Protein AF-C0W0I5-F1 (afdb_monomer)

Organism: NCBI:txid525245

Mean predicted aligned error: 12.89 Å

Solvent-accessible surface area (backbone atoms only — not comparable to full-atom values): 10285 Å² total; per-residue (Å²): 138,61,72,67,63,59,56,54,57,72,68,57,71,74,97,61,84,76,68,82,87,73,70,70,79,78,71,77,76,72,80,79,74,71,84,81,85,53,61,69,57,52,55,35,48,53,35,46,56,47,26,53,50,47,41,52,54,46,50,52,51,52,50,33,53,74,70,70,68,47,81,88,64,74,84,74,73,90,68,57,70,65,60,49,51,48,44,40,47,48,62,36,51,32,39,43,47,30,25,54,16,60,70,67,68,38,82,67,34,48,51,51,20,51,51,32,46,51,53,50,52,51,51,24,57,48,39,80,81,44,78,71,91,60,54,22,62,64,29,34,72,44,2,49,82,55,78,31,45,57,47,52,50,47,52,51,51,50,55,50,57,58,71,68,44,68,64,60,57,53,60,53,59,73,74,109

Radius of gyration: 25.69 Å; Cα contacts (8 Å, |Δi|>4): 124; chains: 1; bounding box: 51×49×79 Å

Sequence (176 aa):
MSIFQKLVSYCKAPSGQWPASRLSPVRSAKDQRGPAWGLGRVVIASFWISSLWYLWAEATSLVKMIAGQDASFSTSETVTSWSVALGKLLPVLLFFVIAVSLTHNGRRMRKVGGISLLLTVLGLLSTLIRDEKTASLVWLNLGSSFYYLPLILSCVGFVWLWWSNPRRIVELAEKF

Foldseek 3Di:
DDPVVVVVVVPPPPPDDDDPVPCPPPPPPPPPDDPPPCVLVVLLVLLVVVLVVLVVVLVVVLVCVVVVNDPLQPPDDCPPNVVLNCQQCLLSVLSVLLSVLSVVVDPVSLVSNVVSLVVLVVLLVVLVPDDQNRHHCCNHNCNVNPVNSSVVSSVVSVVVSVVPDPVVVVVVVVVD

Secondary structure (DSSP, 8-state):
--HHHHHHHHH---SSPPPGGG----------PPP--SHHHHHHHHHHHHHHHHHHHHHHHHHHHHTT--TTS---S---HHHHHHHHHHHHHHHHHHHHHHHH--HHHHHHHHHHHHHHHHHHHHTTTS-GGG--TTTGGGGGGGTTHHHHHHHHHHHHHHHT-THHHHHHHTT-

pLDDT: mean 78.17, std 17.28, range [42.09, 98.0]

Structure (mmCIF, N/CA/C/O backbone):
data_AF-C0W0I5-F1
#
_entry.id   AF-C0W0I5-F1
#
loop_
_atom_site.group_PDB
_atom_site.id
_atom_site.type_symbol
_atom_site.label_atom_id
_atom_site.label_alt_id
_atom_site.label_comp_id
_atom_site.label_asym_id
_atom_site.label_entity_id
_atom_site.label_seq_id
_atom_site.pdbx_PDB_ins_code
_atom_site.Cartn_x
_atom_site.Cartn_y
_atom_site.Cartn_z
_atom_site.occupancy
_atom_site.B_iso_or_equiv
_atom_site.auth_seq_id
_atom_site.auth_comp_id
_atom_site.auth_asym_id
_atom_site.auth_atom_id
_atom_site.pdbx_PDB_model_num
ATOM 1 N N . MET A 1 1 ? 29.500 37.653 -19.384 1.00 51.47 1 MET A N 1
ATOM 2 C CA . MET A 1 1 ? 29.286 37.077 -20.733 1.00 51.47 1 MET A CA 1
ATOM 3 C C . MET A 1 1 ? 28.294 35.924 -20.601 1.00 51.47 1 MET A C 1
ATOM 5 O O . MET A 1 1 ? 28.586 34.968 -19.894 1.00 51.47 1 MET A O 1
ATOM 9 N N . SER A 1 2 ? 27.076 36.093 -21.124 1.00 57.75 2 SER A N 1
ATOM 10 C CA . SER A 1 2 ? 25.891 35.274 -20.800 1.00 57.75 2 SER A CA 1
ATOM 11 C C . SER A 1 2 ? 25.873 33.929 -21.542 1.00 57.75 2 SER A C 1
ATOM 13 O O . SER A 1 2 ? 26.258 33.855 -22.708 1.00 57.75 2 SER A O 1
ATOM 15 N N . ILE A 1 3 ? 25.382 32.875 -20.877 1.00 53.25 3 ILE A N 1
ATOM 16 C CA . ILE A 1 3 ? 25.232 31.489 -21.373 1.00 53.25 3 ILE A CA 1
ATOM 17 C C . ILE A 1 3 ? 24.523 31.420 -22.741 1.00 53.25 3 ILE A C 1
ATOM 19 O O . ILE A 1 3 ? 24.839 30.554 -23.558 1.00 53.25 3 ILE A O 1
ATOM 23 N N . PHE A 1 4 ? 23.651 32.384 -23.044 1.00 48.97 4 PHE A N 1
ATOM 24 C CA . PHE A 1 4 ? 22.975 32.495 -24.339 1.00 48.97 4 PHE A CA 1
ATOM 25 C C . PHE A 1 4 ? 23.933 32.686 -25.527 1.00 48.97 4 PHE A C 1
ATOM 27 O O . PHE A 1 4 ? 23.700 32.125 -26.595 1.00 48.97 4 PHE A O 1
ATOM 34 N N . GLN A 1 5 ? 25.056 33.392 -25.353 1.00 54.97 5 GLN A N 1
ATOM 35 C CA . GLN A 1 5 ? 26.040 33.560 -26.432 1.00 54.97 5 GLN A CA 1
ATOM 36 C C . GLN A 1 5 ? 26.805 32.264 -26.736 1.00 54.97 5 GLN A C 1
ATOM 38 O O . GLN A 1 5 ? 27.182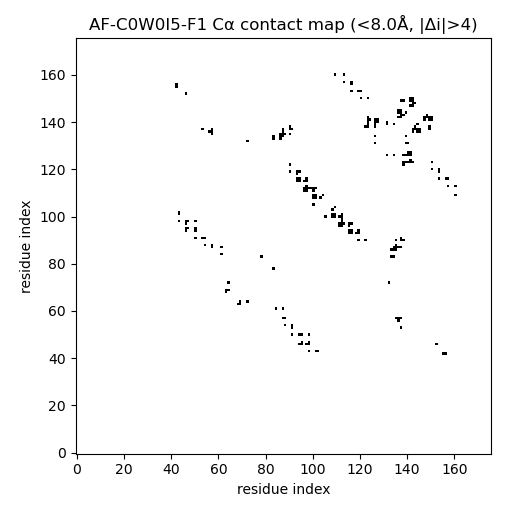 32.025 -27.883 1.00 54.97 5 GLN A O 1
ATOM 43 N N . LYS A 1 6 ? 26.991 31.388 -25.739 1.00 55.19 6 LYS A N 1
ATOM 44 C CA . LYS A 1 6 ? 27.625 30.077 -25.944 1.00 55.19 6 LYS A CA 1
ATOM 45 C C . LYS A 1 6 ? 26.734 29.126 -26.744 1.00 55.19 6 LYS A C 1
ATOM 47 O O . LYS A 1 6 ? 27.255 28.380 -27.566 1.00 55.19 6 LYS A O 1
ATOM 52 N N . LEU A 1 7 ? 25.415 29.177 -26.550 1.00 47.25 7 LEU A N 1
ATOM 53 C CA . LEU A 1 7 ? 24.470 28.321 -27.278 1.00 47.25 7 LEU A CA 1
ATOM 54 C C . LEU A 1 7 ? 24.313 28.740 -28.746 1.00 47.25 7 LEU A C 1
ATOM 56 O O . LEU A 1 7 ? 24.285 27.883 -29.624 1.00 47.25 7 LEU A O 1
ATOM 60 N N . VAL A 1 8 ? 24.317 30.044 -29.036 1.00 57.03 8 VAL A N 1
ATOM 61 C CA . VAL A 1 8 ? 24.283 30.547 -30.423 1.00 57.03 8 VAL A CA 1
ATOM 62 C C . VAL A 1 8 ? 25.559 30.176 -31.195 1.00 57.03 8 VAL A C 1
ATOM 64 O O . VAL A 1 8 ? 25.491 29.898 -32.389 1.00 57.03 8 VAL A O 1
ATOM 67 N N . SER A 1 9 ? 26.708 30.091 -30.515 1.00 50.88 9 SER A N 1
ATOM 68 C CA . SER A 1 9 ? 27.980 29.673 -31.125 1.00 50.88 9 SER A CA 1
ATOM 69 C C . SER A 1 9 ? 27.976 28.205 -31.581 1.00 50.88 9 SER A C 1
ATOM 71 O O . SER A 1 9 ? 28.526 27.888 -32.630 1.00 50.88 9 SER A O 1
ATOM 73 N N . TYR A 1 10 ? 27.288 27.314 -30.856 1.00 52.78 10 TYR A N 1
ATOM 74 C CA . TYR A 1 10 ? 27.169 25.902 -31.245 1.00 52.78 10 TYR A CA 1
ATOM 75 C C . TYR A 1 10 ? 26.202 25.662 -32.414 1.00 52.78 10 TYR A C 1
ATOM 77 O O . TYR A 1 10 ? 26.362 24.686 -33.142 1.00 52.78 10 TYR A O 1
ATOM 85 N N . CYS A 1 11 ? 25.223 26.548 -32.626 1.00 50.69 11 CYS A N 1
ATOM 86 C CA . CYS A 1 11 ? 24.275 26.446 -33.742 1.00 50.69 11 CYS A CA 1
ATOM 87 C C . CYS A 1 11 ? 24.768 27.116 -35.032 1.00 50.69 11 CYS A C 1
ATOM 89 O O . CYS A 1 11 ? 24.113 26.998 -36.070 1.00 50.69 11 CYS A O 1
ATOM 91 N N . LYS A 1 12 ? 25.908 27.817 -35.003 1.00 45.44 12 LYS A N 1
ATOM 92 C CA . LYS A 1 12 ? 26.492 28.406 -36.208 1.00 45.44 12 LYS A CA 1
ATOM 93 C C . LYS A 1 12 ? 27.239 27.315 -36.972 1.00 45.44 12 LYS A C 1
ATOM 95 O O . LYS A 1 12 ? 28.426 27.084 -36.758 1.00 45.44 12 LYS A O 1
ATOM 100 N N . ALA A 1 13 ? 26.504 26.611 -37.831 1.00 56.75 13 ALA A N 1
ATOM 101 C CA . ALA A 1 13 ? 27.069 25.630 -38.744 1.00 56.75 13 ALA A CA 1
ATOM 102 C C . ALA A 1 13 ? 28.228 26.269 -39.538 1.00 56.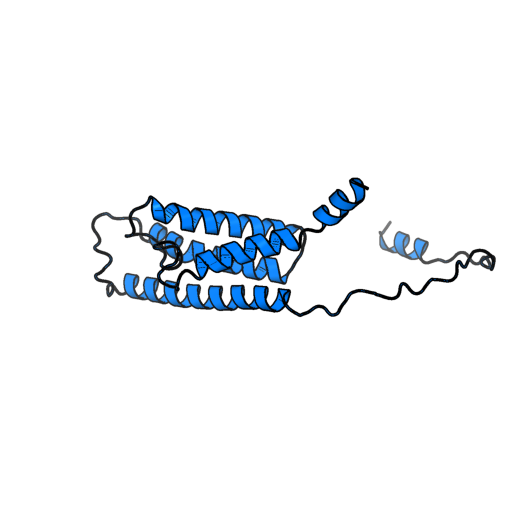75 13 ALA A C 1
ATOM 104 O O . ALA A 1 13 ? 28.052 27.367 -40.079 1.00 56.75 13 ALA A O 1
ATOM 105 N N . PRO A 1 14 ? 29.411 25.633 -39.606 1.00 53.34 14 PRO A N 1
ATOM 106 C CA . PRO A 1 14 ? 30.484 26.121 -40.457 1.00 53.34 14 PRO A CA 1
ATOM 107 C C . PRO A 1 14 ? 29.995 26.076 -41.906 1.00 53.34 14 PRO A C 1
ATOM 109 O O . PRO A 1 14 ? 29.443 25.072 -42.351 1.00 53.34 14 PRO A O 1
ATOM 112 N N . SER A 1 15 ? 30.192 27.164 -42.648 1.00 58.22 15 SER A N 1
ATOM 113 C CA . SER A 1 15 ? 29.818 27.329 -44.060 1.00 58.22 15 SER A CA 1
ATOM 114 C C . SER A 1 15 ? 30.675 26.485 -45.022 1.00 58.22 15 SER A C 1
ATOM 116 O O . SER A 1 15 ? 30.984 26.915 -46.129 1.00 58.22 15 SER A O 1
ATOM 118 N N . GLY A 1 16 ? 31.095 25.295 -44.594 1.00 52.88 16 GLY A N 1
ATOM 119 C CA . GLY A 1 16 ? 31.806 24.317 -45.404 1.00 52.88 16 GLY A CA 1
ATOM 120 C C . GLY A 1 16 ? 30.833 23.272 -45.934 1.00 52.88 16 GLY A C 1
ATOM 121 O O . GLY A 1 16 ? 30.090 22.665 -45.164 1.00 52.88 16 GLY A O 1
ATOM 122 N N . GLN A 1 17 ? 30.846 23.051 -47.248 1.00 55.28 17 GLN A N 1
ATOM 123 C CA . GLN A 1 17 ? 30.221 21.886 -47.869 1.00 55.28 17 GLN A CA 1
ATOM 124 C C . GLN A 1 17 ? 30.667 20.615 -47.138 1.00 55.28 17 GLN A C 1
ATOM 126 O O . GLN A 1 17 ? 31.856 20.301 -47.068 1.00 55.28 17 GLN A O 1
ATOM 131 N N . TRP A 1 18 ? 29.705 19.885 -46.580 1.00 49.56 18 TRP A N 1
ATOM 132 C CA . TRP A 1 18 ? 29.960 18.577 -45.998 1.00 49.56 18 TRP A CA 1
ATOM 133 C C . TRP A 1 18 ? 30.431 17.629 -47.109 1.00 49.56 18 TRP A C 1
ATOM 135 O O . TRP A 1 18 ? 29.736 17.510 -48.121 1.00 49.56 18 TRP A O 1
ATOM 145 N N . PRO A 1 19 ? 31.578 16.940 -46.963 1.00 52.00 19 PRO A N 1
ATOM 146 C CA . PRO A 1 19 ? 31.967 15.919 -47.923 1.00 52.00 19 PRO A CA 1
ATOM 147 C C . PRO 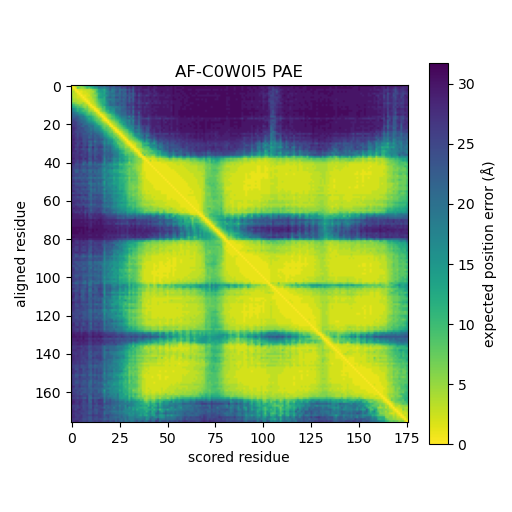A 1 19 ? 30.888 14.830 -47.926 1.00 52.00 19 PRO A C 1
ATOM 149 O O . PRO A 1 19 ? 30.608 14.221 -46.890 1.00 52.00 19 PRO A O 1
ATOM 152 N N . ALA A 1 20 ? 30.283 14.588 -49.092 1.00 56.31 20 ALA A N 1
ATOM 153 C CA . ALA A 1 20 ? 29.189 13.632 -49.293 1.00 56.31 20 ALA A CA 1
ATOM 154 C C . ALA A 1 20 ? 29.545 12.175 -48.911 1.00 56.31 20 ALA A C 1
ATOM 156 O O . ALA A 1 20 ? 28.681 11.306 -48.894 1.00 56.31 20 ALA A O 1
ATOM 157 N N . SER A 1 21 ? 30.803 11.902 -48.556 1.00 55.94 21 SER A N 1
ATOM 158 C CA . SER A 1 21 ? 31.338 10.589 -48.195 1.00 55.94 21 SER A CA 1
ATOM 159 C C . SER A 1 21 ? 31.166 10.180 -46.722 1.00 55.94 21 SER A C 1
ATOM 161 O O . SER A 1 21 ? 31.595 9.089 -46.356 1.00 55.94 21 SER A O 1
ATOM 163 N N . ARG A 1 22 ? 30.545 11.003 -45.858 1.00 50.59 22 ARG A N 1
ATOM 164 C CA . ARG A 1 22 ? 30.306 10.673 -44.427 1.00 50.59 22 ARG A CA 1
ATOM 165 C C . ARG A 1 22 ? 28.839 10.553 -44.009 1.00 50.59 22 ARG A C 1
ATOM 167 O O . ARG A 1 22 ? 28.543 10.509 -42.818 1.00 50.59 22 ARG A O 1
ATOM 174 N N . LEU A 1 23 ? 27.917 10.463 -44.960 1.00 56.91 23 LEU A N 1
ATOM 175 C CA . LEU A 1 23 ? 26.547 10.063 -44.656 1.00 56.91 23 LEU A CA 1
ATOM 176 C C . LEU A 1 23 ? 26.489 8.537 -44.665 1.00 56.91 23 LEU A C 1
ATOM 178 O O . LEU A 1 23 ? 26.122 7.921 -45.662 1.00 56.91 23 LEU A O 1
ATOM 182 N N . SER A 1 24 ? 26.867 7.911 -43.548 1.00 61.28 24 SER A N 1
ATOM 183 C CA . SER A 1 24 ? 26.413 6.547 -43.274 1.00 61.28 24 SER A CA 1
ATOM 184 C C . SER A 1 24 ? 24.894 6.557 -43.469 1.00 61.28 24 SER A C 1
ATOM 186 O O . SER A 1 24 ? 24.249 7.423 -42.866 1.00 61.28 24 SER A O 1
ATOM 188 N N . PRO A 1 25 ? 24.300 5.683 -44.304 1.00 60.84 25 PRO A N 1
ATOM 189 C CA . PRO A 1 25 ? 22.855 5.659 -44.446 1.00 60.84 25 PRO A CA 1
ATOM 190 C C . PRO A 1 25 ? 22.289 5.488 -43.042 1.00 60.84 25 PRO A C 1
ATOM 192 O O . PRO A 1 25 ? 22.626 4.521 -42.355 1.00 60.84 25 PRO A O 1
ATOM 195 N N . VAL A 1 26 ? 21.516 6.475 -42.580 1.00 60.53 26 VAL A N 1
ATOM 196 C CA . VAL A 1 26 ? 20.833 6.413 -41.291 1.00 60.53 26 VAL A CA 1
ATOM 197 C C . VAL A 1 26 ? 19.940 5.187 -41.391 1.00 60.53 26 VAL A C 1
ATOM 199 O O . VAL A 1 26 ? 18.873 5.240 -42.000 1.00 60.53 26 VAL A O 1
ATOM 202 N N . ARG A 1 27 ? 20.405 4.042 -40.874 1.00 61.69 27 ARG A N 1
ATOM 203 C CA . ARG A 1 27 ? 19.554 2.871 -40.701 1.00 61.69 27 ARG A CA 1
ATOM 204 C C . ARG A 1 27 ? 18.435 3.378 -39.819 1.00 61.69 27 ARG A C 1
ATOM 206 O O . ARG A 1 27 ? 18.671 3.671 -38.650 1.00 61.69 27 ARG A O 1
ATOM 213 N N . SER A 1 28 ? 17.249 3.539 -40.402 1.00 59.34 28 SER A N 1
ATOM 214 C CA . SER A 1 28 ? 16.031 3.733 -39.636 1.00 59.34 28 SER A CA 1
ATOM 215 C C . SER A 1 28 ? 16.010 2.579 -38.646 1.00 59.34 28 SER A C 1
ATOM 217 O O . SER A 1 28 ? 15.879 1.418 -39.043 1.00 59.34 28 SER A O 1
ATOM 219 N N . ALA A 1 29 ? 16.323 2.876 -37.384 1.00 65.62 29 ALA A N 1
ATOM 220 C CA . ALA A 1 29 ? 16.283 1.899 -36.321 1.00 65.62 29 ALA A CA 1
ATOM 221 C C . ALA A 1 29 ? 14.809 1.535 -36.199 1.00 65.62 29 ALA A C 1
ATOM 223 O O . ALA A 1 29 ? 14.040 2.249 -35.562 1.00 65.62 29 ALA A O 1
ATOM 224 N N . LYS A 1 30 ? 14.397 0.495 -36.930 1.00 60.53 30 LYS A N 1
ATOM 225 C CA . LYS A 1 30 ? 13.034 -0.010 -36.901 1.00 60.53 30 LYS A CA 1
ATOM 226 C C . LYS A 1 30 ? 12.775 -0.354 -35.445 1.00 60.53 30 LYS A C 1
ATOM 228 O O . LYS A 1 30 ? 13.441 -1.237 -34.909 1.00 60.53 30 LYS A O 1
ATOM 233 N N . ASP A 1 31 ? 11.904 0.411 -34.799 1.00 63.28 31 ASP A N 1
ATOM 234 C CA . ASP A 1 31 ? 11.561 0.177 -33.406 1.00 63.28 31 ASP A CA 1
ATOM 235 C C . ASP A 1 31 ? 10.879 -1.193 -33.333 1.00 63.28 31 ASP A C 1
ATOM 237 O O . ASP A 1 31 ? 9.740 -1.360 -33.760 1.00 63.28 31 ASP A O 1
ATOM 241 N N . GLN A 1 32 ? 11.633 -2.204 -32.897 1.00 60.81 32 GLN A N 1
ATOM 242 C CA . GLN A 1 32 ? 11.148 -3.575 -32.733 1.00 60.81 32 GLN A CA 1
ATOM 243 C C . GLN A 1 32 ? 10.521 -3.788 -31.350 1.00 60.81 32 GLN A C 1
ATOM 245 O O . GLN A 1 32 ? 10.303 -4.929 -30.941 1.00 60.81 32 GLN A O 1
ATOM 250 N N . ARG A 1 33 ? 10.244 -2.721 -30.588 1.00 62.06 33 ARG A N 1
ATOM 251 C CA . ARG A 1 33 ? 9.521 -2.854 -29.323 1.00 62.06 33 ARG A CA 1
ATOM 252 C C . ARG A 1 33 ? 8.131 -3.411 -29.610 1.00 62.06 33 ARG A C 1
ATOM 254 O O . ARG A 1 33 ? 7.333 -2.799 -30.315 1.00 62.06 33 ARG A O 1
ATOM 261 N N . GLY A 1 34 ? 7.853 -4.588 -29.051 1.00 62.00 34 GLY A N 1
ATOM 262 C CA . GLY A 1 34 ? 6.510 -5.155 -29.063 1.00 62.00 34 GLY A CA 1
ATOM 263 C C . GLY A 1 34 ? 5.500 -4.187 -28.425 1.00 62.00 34 GLY A C 1
ATOM 264 O O . GLY A 1 34 ? 5.899 -3.335 -27.622 1.00 62.00 34 GLY A O 1
ATOM 265 N N . PRO A 1 35 ? 4.201 -4.303 -28.757 1.00 59.44 35 PRO A N 1
ATOM 266 C CA . PRO A 1 35 ? 3.158 -3.453 -28.190 1.00 59.44 35 PRO A CA 1
ATOM 267 C C . PRO A 1 35 ? 3.282 -3.414 -26.666 1.00 59.44 35 PRO A C 1
ATOM 269 O O . PRO A 1 35 ? 3.418 -4.458 -26.037 1.00 59.44 35 PRO A O 1
ATOM 272 N N . ALA A 1 36 ? 3.264 -2.237 -26.042 1.00 63.34 36 ALA A N 1
ATOM 273 C CA . ALA A 1 36 ? 3.248 -2.167 -24.585 1.00 63.34 36 ALA A CA 1
ATOM 274 C C . ALA A 1 36 ? 1.852 -2.586 -24.097 1.00 63.34 36 ALA A C 1
ATOM 276 O O . ALA A 1 36 ? 0.910 -1.804 -24.185 1.00 63.34 36 ALA A O 1
ATOM 277 N N . TRP A 1 37 ? 1.720 -3.802 -23.560 1.00 63.12 37 TRP A N 1
ATOM 278 C CA . TRP A 1 37 ? 0.461 -4.443 -23.127 1.00 63.12 37 TRP A CA 1
ATOM 279 C C . TRP A 1 37 ? -0.264 -3.735 -21.959 1.00 63.12 37 TRP A C 1
ATOM 281 O O . TRP A 1 37 ? -1.133 -4.309 -21.317 1.00 63.12 37 TRP A O 1
ATOM 291 N N . GLY A 1 38 ? 0.104 -2.498 -21.613 1.00 82.69 38 GLY A N 1
ATOM 292 C CA . GLY A 1 38 ? -0.595 -1.698 -20.606 1.00 82.69 38 GLY A CA 1
ATOM 293 C C . GLY A 1 38 ? -0.451 -2.173 -19.155 1.00 82.69 38 GLY A C 1
ATOM 294 O O . GLY A 1 38 ? -0.923 -1.469 -18.268 1.00 82.69 38 GLY A O 1
ATOM 295 N N . LEU A 1 39 ? 0.246 -3.285 -18.882 1.00 83.75 39 LEU A N 1
ATOM 296 C CA . LEU A 1 39 ? 0.414 -3.857 -17.534 1.00 83.75 39 LEU A CA 1
ATOM 297 C C . LEU A 1 39 ? 0.875 -2.827 -16.493 1.00 83.75 39 LEU A C 1
ATOM 299 O O . LEU A 1 39 ? 0.367 -2.806 -15.377 1.00 83.75 39 LEU A O 1
ATOM 303 N N . GLY A 1 40 ? 1.766 -1.904 -16.871 1.00 87.62 40 GLY A N 1
ATOM 304 C CA . GLY A 1 40 ? 2.206 -0.847 -15.957 1.00 87.62 40 GLY A CA 1
ATOM 305 C C . GLY A 1 40 ? 1.099 0.113 -15.543 1.00 87.62 40 GLY A C 1
ATOM 306 O O . GLY A 1 40 ? 1.083 0.557 -14.402 1.00 87.62 40 GLY A O 1
ATOM 307 N N . ARG A 1 41 ? 0.134 0.384 -16.427 1.00 91.00 41 ARG A N 1
ATOM 308 C CA . ARG A 1 41 ? -1.040 1.200 -16.096 1.00 91.00 41 ARG A CA 1
ATOM 309 C C . ARG A 1 41 ? -1.973 0.464 -15.146 1.00 91.00 41 ARG A C 1
ATOM 311 O O . ARG A 1 41 ? -2.511 1.103 -14.252 1.00 91.00 41 ARG A O 1
ATOM 318 N N . VAL A 1 42 ? -2.120 -0.853 -15.306 1.00 93.25 42 VAL A N 1
ATOM 319 C CA . VAL A 1 42 ? -2.924 -1.684 -14.396 1.00 93.25 42 VAL A CA 1
ATOM 320 C C . VAL A 1 42 ? -2.335 -1.651 -12.987 1.00 93.25 42 VAL A C 1
ATOM 322 O O . VAL A 1 42 ? -3.065 -1.377 -12.041 1.00 93.25 42 VAL A O 1
ATOM 325 N N . VAL A 1 43 ? -1.015 -1.823 -12.851 1.00 93.19 43 VAL A N 1
ATOM 326 C CA . VAL A 1 43 ? -0.337 -1.733 -11.545 1.00 93.19 43 VAL A CA 1
ATOM 327 C C . VAL A 1 43 ? -0.458 -0.328 -10.951 1.00 93.19 43 VAL A C 1
ATOM 329 O O . VAL A 1 43 ? -0.777 -0.175 -9.778 1.00 93.19 43 VAL A O 1
ATOM 332 N N . ILE A 1 44 ? -0.259 0.727 -11.745 1.00 94.31 44 ILE A N 1
ATOM 333 C CA . ILE A 1 44 ? -0.440 2.106 -11.260 1.00 94.31 44 ILE A CA 1
ATOM 334 C C . ILE A 1 44 ? -1.878 2.322 -10.765 1.00 94.31 44 ILE A C 1
ATOM 336 O O . ILE A 1 44 ? -2.078 2.825 -9.659 1.00 94.31 44 ILE A O 1
ATOM 340 N N . ALA A 1 45 ? -2.875 1.916 -11.554 1.00 96.12 45 ALA A N 1
ATOM 341 C CA . ALA A 1 45 ? -4.283 2.067 -11.211 1.00 96.12 45 ALA A CA 1
ATOM 342 C C . ALA A 1 45 ? -4.653 1.288 -9.942 1.00 96.12 45 ALA A C 1
ATOM 344 O O . ALA A 1 45 ? -5.342 1.834 -9.082 1.00 96.12 45 ALA A O 1
ATOM 345 N N . SER A 1 46 ? -4.155 0.057 -9.775 1.00 96.31 46 SER A N 1
ATOM 346 C CA . SER A 1 46 ? -4.437 -0.747 -8.582 1.00 96.31 46 SER A CA 1
ATOM 347 C C . SER A 1 46 ? -3.915 -0.085 -7.309 1.00 96.31 46 SER A C 1
ATOM 349 O O . SER A 1 46 ? -4.613 -0.085 -6.296 1.00 96.31 46 SER A O 1
ATOM 351 N N . PHE A 1 47 ? -2.727 0.527 -7.359 1.00 96.44 47 PHE A N 1
ATOM 352 C CA . PHE A 1 47 ? -2.188 1.276 -6.223 1.00 96.44 47 PHE A CA 1
ATOM 353 C C . PHE A 1 47 ? -3.028 2.518 -5.908 1.00 96.44 47 PHE A C 1
ATOM 355 O O . PHE A 1 47 ? -3.398 2.697 -4.754 1.00 96.44 47 PHE A O 1
ATOM 362 N N . TRP A 1 48 ? -3.405 3.325 -6.906 1.00 97.88 48 TRP A N 1
ATOM 363 C CA . TRP A 1 48 ? -4.247 4.510 -6.684 1.00 97.88 48 TRP A CA 1
ATOM 364 C C . TRP A 1 48 ? -5.621 4.176 -6.100 1.00 97.88 48 TRP A C 1
ATOM 366 O O . TRP A 1 48 ? -6.035 4.795 -5.120 1.00 97.88 48 TRP A O 1
ATOM 376 N N . ILE A 1 49 ? -6.317 3.193 -6.675 1.00 98.00 49 ILE A N 1
ATOM 377 C CA . ILE A 1 49 ? -7.645 2.772 -6.207 1.00 98.00 49 ILE A CA 1
ATOM 378 C C . ILE A 1 49 ? -7.560 2.293 -4.756 1.00 98.00 49 ILE A C 1
ATOM 380 O O . ILE A 1 49 ? -8.353 2.711 -3.914 1.00 98.00 49 ILE A O 1
ATOM 384 N N . SER A 1 50 ? -6.558 1.471 -4.447 1.00 96.75 50 SER A N 1
ATOM 385 C CA . SER A 1 50 ? -6.382 0.930 -3.099 1.00 96.75 50 SER A CA 1
ATOM 386 C C . SER A 1 50 ? -5.997 2.017 -2.098 1.00 96.75 50 SER A C 1
ATOM 388 O O . SER A 1 50 ? -6.566 2.061 -1.015 1.00 96.75 50 SER A O 1
ATOM 390 N N . SER A 1 51 ? -5.116 2.956 -2.465 1.00 96.62 51 SER A N 1
ATOM 391 C CA . SER A 1 51 ? -4.779 4.120 -1.633 1.00 96.62 51 SER A CA 1
ATOM 392 C C . SER A 1 51 ? -6.007 4.947 -1.254 1.00 96.62 51 SER A C 1
ATOM 394 O O . SER A 1 51 ? -6.150 5.329 -0.094 1.00 96.62 51 SER A O 1
ATOM 396 N N . LEU A 1 52 ? -6.899 5.211 -2.213 1.00 97.88 52 LEU A N 1
ATOM 397 C CA . LEU A 1 52 ? -8.125 5.974 -1.968 1.00 97.88 52 LEU A CA 1
ATOM 398 C C . LEU A 1 52 ? -9.096 5.206 -1.067 1.00 97.88 52 LEU A C 1
ATOM 400 O O . LEU A 1 52 ? -9.680 5.793 -0.157 1.00 97.88 52 LEU A O 1
ATOM 404 N N . TRP A 1 53 ? -9.231 3.896 -1.275 1.00 97.38 53 TRP A N 1
ATOM 405 C CA . TRP A 1 53 ? -10.057 3.051 -0.416 1.00 97.38 53 TRP A CA 1
ATOM 406 C C . TRP A 1 53 ? -9.512 3.005 1.020 1.00 97.38 53 TRP A C 1
ATOM 408 O O . TRP A 1 53 ? -10.255 3.250 1.971 1.00 97.38 53 TRP A O 1
ATOM 418 N N . TYR A 1 54 ? -8.209 2.778 1.193 1.00 95.88 54 TYR A N 1
ATOM 419 C CA . TYR A 1 54 ? -7.562 2.769 2.507 1.00 95.88 54 TYR A CA 1
ATOM 420 C C . TYR A 1 54 ? -7.712 4.110 3.227 1.00 95.88 54 TYR A C 1
ATOM 422 O O . TYR A 1 54 ? -8.020 4.131 4.417 1.00 95.88 54 TYR A O 1
ATOM 430 N N . LEU A 1 55 ? -7.565 5.225 2.502 1.00 96.25 55 LEU A N 1
ATOM 431 C CA . LEU A 1 55 ? -7.790 6.563 3.044 1.00 96.25 55 LEU A CA 1
ATOM 432 C C . LEU A 1 55 ? -9.216 6.731 3.558 1.00 96.25 55 LEU A C 1
ATOM 434 O O . LEU A 1 55 ? -9.402 7.213 4.671 1.00 96.25 55 LEU A O 1
ATOM 438 N N . TRP A 1 56 ? -10.212 6.336 2.765 1.00 95.50 56 TRP A N 1
ATOM 439 C CA . TRP A 1 56 ? -11.611 6.438 3.166 1.00 95.50 56 TRP A CA 1
ATOM 440 C C . TRP A 1 56 ? -11.894 5.615 4.427 1.00 95.50 56 TRP A C 1
ATOM 442 O O . TRP A 1 56 ? -12.453 6.130 5.395 1.00 95.50 56 TRP A O 1
ATOM 452 N N . ALA A 1 57 ? -11.447 4.361 4.458 1.00 92.88 57 ALA A N 1
ATOM 453 C CA . ALA A 1 57 ? -11.662 3.473 5.593 1.00 92.88 57 ALA A CA 1
ATOM 454 C C . ALA A 1 57 ? -10.988 3.992 6.877 1.00 92.88 57 ALA A C 1
ATOM 456 O O . ALA A 1 57 ? -11.644 4.089 7.916 1.00 92.88 57 ALA A O 1
ATOM 457 N N . GLU A 1 58 ? -9.721 4.408 6.814 1.00 90.50 58 GLU A N 1
ATOM 458 C CA . GLU A 1 58 ? -9.029 4.974 7.980 1.00 90.50 58 GLU A CA 1
ATOM 459 C C . GLU A 1 58 ? -9.616 6.313 8.417 1.00 90.50 58 GLU A C 1
ATOM 461 O O . GLU A 1 58 ? -9.769 6.546 9.613 1.00 90.50 58 GLU A O 1
ATOM 466 N N . ALA A 1 59 ? -10.019 7.173 7.478 1.00 90.62 59 ALA A N 1
ATOM 467 C CA . ALA A 1 59 ? -10.686 8.428 7.808 1.00 90.62 59 ALA A CA 1
ATOM 468 C C . ALA A 1 59 ? -11.994 8.178 8.572 1.00 90.62 59 ALA A C 1
ATOM 470 O O . ALA A 1 59 ? -12.228 8.813 9.598 1.00 90.62 59 ALA A O 1
ATOM 471 N N . THR A 1 60 ? -12.820 7.219 8.137 1.00 89.62 60 THR A N 1
ATOM 472 C CA . THR A 1 60 ? -14.055 6.879 8.865 1.00 89.62 60 THR A CA 1
ATOM 473 C C . THR A 1 60 ? -13.776 6.298 10.250 1.00 89.62 60 THR A C 1
ATOM 475 O O . THR A 1 60 ? -14.475 6.651 11.197 1.00 89.62 60 THR A O 1
ATOM 478 N N . SER A 1 61 ? -12.741 5.465 10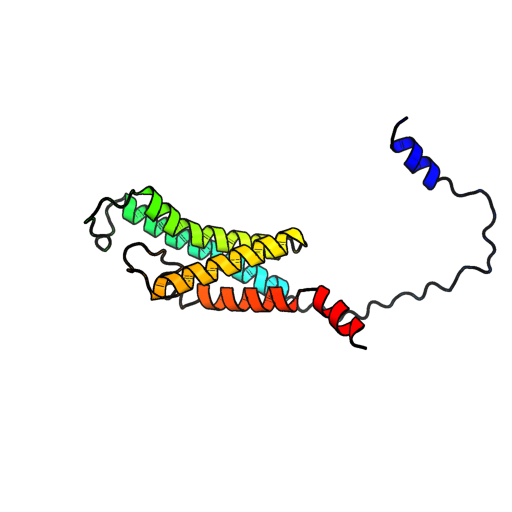.399 1.00 86.31 61 SER A N 1
ATOM 479 C CA . SER A 1 61 ? -12.327 4.943 11.707 1.00 86.31 61 SER A CA 1
ATOM 480 C C . SER A 1 61 ? -11.831 6.057 12.632 1.00 86.31 61 SER A C 1
ATOM 482 O O .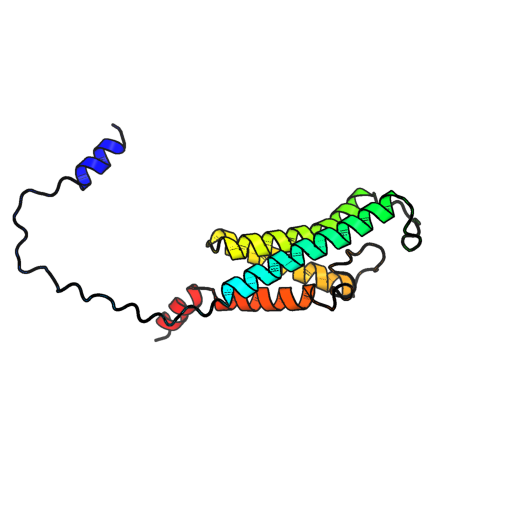 SER A 1 61 ? -12.201 6.091 13.800 1.00 86.31 61 SER A O 1
ATOM 484 N N . LEU A 1 62 ? -11.050 7.010 12.120 1.00 84.62 62 LEU A N 1
ATOM 485 C CA . LEU A 1 62 ? -10.606 8.168 12.896 1.00 84.62 62 LEU A CA 1
ATOM 486 C C . LEU A 1 62 ? -11.780 9.048 13.335 1.00 84.62 62 LEU A C 1
ATOM 488 O O . LEU A 1 62 ? -11.814 9.484 14.482 1.00 84.62 62 LEU A O 1
ATOM 492 N N . VAL A 1 63 ? -12.756 9.285 12.454 1.00 86.50 63 VAL A N 1
ATOM 493 C CA . VAL A 1 63 ? -13.955 10.071 12.782 1.00 86.50 63 VAL A CA 1
ATOM 494 C C . VAL A 1 63 ? -14.779 9.393 13.875 1.00 86.50 63 VAL A C 1
ATOM 496 O O . VAL A 1 63 ? -15.167 10.061 14.828 1.00 86.50 63 VAL A O 1
ATOM 499 N N . LYS A 1 64 ? -15.014 8.080 13.782 1.00 84.31 64 LYS A N 1
ATOM 500 C CA . LYS A 1 64 ? -15.765 7.326 14.801 1.00 84.31 64 LYS A CA 1
ATOM 501 C C . LYS A 1 64 ? -15.059 7.308 16.157 1.00 84.31 64 LYS A C 1
ATOM 503 O O . LYS A 1 64 ? -15.714 7.486 17.184 1.00 84.31 64 LYS A O 1
ATOM 508 N N . MET A 1 65 ? -13.732 7.187 16.155 1.00 79.25 65 MET A N 1
ATOM 509 C CA . MET A 1 65 ? -12.902 7.297 17.355 1.00 79.25 65 MET A CA 1
ATOM 510 C C . MET A 1 65 ? -13.026 8.686 18.003 1.00 79.25 65 MET A C 1
ATOM 512 O O . MET A 1 65 ? -13.239 8.783 19.208 1.00 79.25 65 MET A O 1
ATOM 516 N N . ILE A 1 66 ? -12.945 9.766 17.216 1.00 80.38 66 ILE A N 1
ATOM 517 C CA . ILE A 1 66 ? -13.089 11.149 17.714 1.00 80.38 66 ILE A CA 1
ATOM 518 C C . ILE A 1 66 ? -14.514 11.420 18.215 1.00 80.38 66 ILE A C 1
ATOM 520 O O . ILE A 1 66 ? -14.694 12.109 19.215 1.00 80.38 66 ILE A O 1
ATOM 524 N N . ALA A 1 67 ? -15.523 10.862 17.546 1.00 82.44 67 ALA A N 1
ATOM 525 C CA . ALA A 1 67 ? -16.924 10.972 17.940 1.00 82.44 67 ALA A CA 1
ATOM 526 C C . ALA A 1 67 ? -17.285 10.123 19.176 1.00 82.44 67 ALA A C 1
ATOM 528 O O . ALA A 1 67 ? -18.432 10.162 19.616 1.00 82.44 67 ALA A O 1
ATOM 529 N N . GLY A 1 68 ? -16.343 9.344 19.724 1.00 70.88 68 GLY A N 1
ATOM 530 C CA . GLY A 1 68 ? -16.573 8.474 20.881 1.00 70.88 68 GLY A CA 1
ATOM 531 C C . GLY A 1 68 ? -17.511 7.296 20.597 1.00 70.88 68 GLY A C 1
ATOM 532 O O . GLY A 1 68 ? -18.099 6.749 21.525 1.00 70.88 68 GLY A O 1
ATOM 533 N N . GLN A 1 69 ? -17.688 6.919 19.327 1.00 71.19 69 GLN A N 1
ATOM 534 C CA . GLN A 1 69 ? -18.621 5.868 18.900 1.00 71.19 69 GLN A CA 1
ATOM 535 C C . GLN A 1 69 ? -17.984 4.473 18.814 1.00 71.19 69 GLN A C 1
ATOM 537 O O . GLN A 1 69 ? -18.704 3.479 18.732 1.00 71.19 69 GLN A O 1
ATOM 542 N N . ASP A 1 70 ? -16.655 4.377 18.851 1.00 63.19 70 ASP A N 1
ATOM 543 C CA . ASP A 1 70 ? -15.948 3.100 18.761 1.00 63.19 70 ASP A CA 1
ATOM 544 C C . ASP A 1 70 ? -15.713 2.495 20.157 1.00 63.19 70 ASP A C 1
ATOM 546 O O . ASP A 1 70 ? -14.718 2.771 20.825 1.00 63.19 70 ASP A O 1
ATOM 550 N N . ALA A 1 71 ? -16.627 1.618 20.587 1.00 50.72 71 ALA A N 1
ATOM 551 C CA . ALA A 1 71 ? -16.538 0.861 21.845 1.00 50.72 71 ALA A CA 1
ATOM 552 C C . ALA A 1 71 ? -15.416 -0.203 21.868 1.00 50.72 71 ALA A C 1
ATOM 554 O O . ALA A 1 71 ? -15.138 -0.799 22.905 1.00 50.72 71 ALA A O 1
ATOM 555 N N . SER A 1 72 ? -14.772 -0.464 20.729 1.00 53.31 72 SER A N 1
ATOM 556 C CA . SER A 1 72 ? -13.644 -1.394 20.585 1.00 53.31 72 SER A CA 1
ATOM 557 C C . SER A 1 72 ? -12.298 -0.795 21.015 1.00 53.31 72 SER A C 1
ATOM 559 O O . SER A 1 72 ? -11.327 -1.537 21.167 1.00 53.31 72 SER A O 1
ATOM 561 N N . PHE A 1 73 ? -12.227 0.519 21.253 1.00 52.94 73 PHE A N 1
ATOM 562 C CA . PHE A 1 73 ? -11.032 1.210 21.740 1.00 52.94 73 PHE A CA 1
ATOM 563 C C . PHE A 1 73 ? -11.233 1.621 23.205 1.00 52.94 73 PHE A C 1
ATOM 565 O O . PHE A 1 73 ? -11.433 2.790 23.523 1.00 52.94 73 PHE A O 1
ATOM 572 N N . SER A 1 74 ? -11.232 0.644 24.118 1.00 42.09 74 SER A N 1
ATOM 573 C CA . SER A 1 74 ? -11.271 0.926 25.557 1.00 42.09 74 SER A CA 1
ATOM 574 C C . SER A 1 74 ? -9.982 1.626 25.983 1.00 42.09 74 SER A C 1
ATOM 576 O O . SER A 1 74 ? -8.924 1.007 26.097 1.00 42.09 74 SER A O 1
ATOM 578 N N . THR A 1 75 ? -10.106 2.928 26.219 1.00 45.19 75 THR A N 1
ATOM 579 C CA . THR A 1 75 ? -9.134 3.861 26.790 1.00 45.19 75 THR A CA 1
ATOM 580 C C . THR A 1 75 ? -8.722 3.420 28.198 1.00 45.19 75 THR A C 1
ATOM 582 O O . THR A 1 75 ? -9.202 3.930 29.206 1.00 45.19 75 THR A O 1
ATOM 585 N N . SER A 1 76 ? -7.822 2.450 28.286 1.00 42.19 76 SER A N 1
ATOM 586 C CA . SER A 1 76 ? -6.992 2.243 29.467 1.00 42.19 76 SER A CA 1
ATOM 587 C C . SER A 1 76 ? -5.569 2.542 29.031 1.00 42.19 76 SER A C 1
ATOM 589 O O . SER A 1 76 ? -5.027 1.819 28.208 1.00 42.19 76 SER A O 1
ATOM 591 N N . GLU A 1 77 ? -5.008 3.615 29.577 1.00 46.09 77 GLU A N 1
ATOM 592 C CA . GLU A 1 77 ? -3.746 4.266 29.207 1.00 46.09 77 GLU A CA 1
ATOM 593 C C . GLU A 1 77 ? -3.867 5.317 28.096 1.00 46.09 77 GLU A C 1
ATOM 595 O O . GLU A 1 77 ? -4.229 5.074 26.948 1.00 46.09 77 GLU A O 1
ATOM 600 N N . THR A 1 78 ? -3.540 6.543 28.493 1.00 42.97 78 THR A N 1
ATOM 601 C CA . THR A 1 78 ? -3.340 7.753 27.699 1.00 42.97 78 THR A CA 1
ATOM 602 C C . THR A 1 78 ? -2.226 7.567 26.665 1.00 42.97 78 THR A C 1
ATOM 604 O O . THR A 1 78 ? -1.158 8.171 26.754 1.00 42.97 78 THR A O 1
ATOM 607 N N . VAL A 1 79 ? -2.460 6.736 25.654 1.00 52.00 79 VAL A N 1
ATOM 608 C CA . VAL A 1 79 ? -1.677 6.754 24.423 1.00 52.00 79 VAL A CA 1
ATOM 609 C C . VAL A 1 79 ? -2.073 8.043 23.705 1.00 52.00 79 VAL A C 1
ATOM 611 O O . VAL A 1 79 ? -3.209 8.205 23.264 1.00 52.00 79 VAL A O 1
ATOM 614 N N . THR A 1 80 ? -1.161 9.015 23.689 1.00 55.69 80 THR A N 1
ATOM 615 C CA . THR A 1 80 ? -1.353 10.371 23.153 1.00 55.69 80 THR A CA 1
ATOM 616 C C . THR A 1 80 ? -2.072 10.299 21.806 1.00 55.69 80 THR A C 1
ATOM 618 O O . THR A 1 80 ? -1.552 9.667 20.885 1.00 55.69 80 THR A O 1
ATOM 621 N N . SER A 1 81 ? -3.238 10.943 21.671 1.00 70.44 81 SER A N 1
ATOM 622 C CA . SER A 1 81 ? -4.161 10.825 20.523 1.00 70.44 81 SER A CA 1
ATOM 623 C C . SER A 1 81 ? -3.478 10.979 19.153 1.00 70.44 81 SER A C 1
ATOM 625 O O . SER A 1 81 ? -3.889 10.379 18.161 1.00 70.44 81 SER A O 1
ATOM 627 N N . TRP A 1 82 ? -2.379 11.738 19.112 1.00 73.81 82 TRP A N 1
ATOM 628 C CA . TRP A 1 82 ? -1.526 11.930 17.940 1.00 73.81 82 TRP A CA 1
ATOM 629 C C . TRP A 1 82 ? -0.805 10.667 17.465 1.00 73.81 82 TRP A C 1
ATOM 631 O O . TRP A 1 82 ? -0.702 10.452 16.263 1.00 73.81 82 TRP A O 1
ATOM 641 N N . SER A 1 83 ? -0.316 9.819 18.368 1.00 76.69 83 SER A N 1
ATOM 642 C CA . SER A 1 83 ? 0.414 8.597 17.998 1.00 76.69 83 SER A CA 1
ATOM 643 C C . SER A 1 83 ? -0.495 7.570 17.316 1.00 76.69 83 SER A C 1
ATOM 645 O O . SER A 1 83 ? -0.104 6.980 16.311 1.00 76.69 83 SER A O 1
ATOM 647 N N . VAL A 1 84 ? -1.739 7.438 17.788 1.00 79.31 84 VAL A N 1
ATOM 648 C CA . VAL A 1 84 ? -2.772 6.597 17.165 1.00 79.31 84 VAL A CA 1
ATOM 649 C C . VAL A 1 84 ? -3.168 7.157 15.799 1.00 79.31 84 VAL A C 1
ATOM 651 O O . VAL A 1 84 ? -3.211 6.417 14.816 1.00 79.31 84 VAL A O 1
ATOM 654 N N . ALA A 1 85 ? -3.387 8.473 15.701 1.00 83.25 85 ALA A N 1
ATOM 655 C CA . ALA A 1 85 ? -3.697 9.122 14.428 1.00 83.25 85 ALA A CA 1
ATOM 656 C C . ALA A 1 85 ? -2.569 8.941 13.397 1.00 83.25 85 ALA A C 1
ATOM 658 O O . ALA A 1 85 ? -2.826 8.566 12.253 1.00 83.25 85 ALA A O 1
ATOM 659 N N . LEU A 1 86 ? -1.312 9.136 13.805 1.00 85.19 86 LEU A N 1
ATOM 660 C CA . LEU A 1 86 ? -0.146 8.911 12.950 1.00 85.19 86 LEU A CA 1
ATOM 661 C C . LEU A 1 86 ? -0.018 7.441 12.539 1.00 85.19 86 LEU A C 1
ATOM 663 O O . LEU A 1 86 ? 0.241 7.168 11.369 1.00 85.19 86 LEU A O 1
ATOM 667 N N . GLY A 1 87 ? -0.251 6.503 13.459 1.00 86.19 87 GLY A N 1
ATOM 668 C CA . GLY A 1 87 ? -0.240 5.067 13.175 1.00 86.19 87 GLY A CA 1
ATOM 669 C C . GLY A 1 87 ? -1.275 4.653 12.126 1.00 86.19 87 GLY A C 1
ATOM 670 O O . GLY A 1 87 ? -0.975 3.815 11.281 1.00 86.19 87 GLY A O 1
ATOM 671 N N . LYS A 1 88 ? -2.456 5.285 12.128 1.00 87.81 88 LYS A N 1
ATOM 672 C CA . LYS A 1 88 ? -3.530 5.065 11.142 1.00 87.81 88 LYS A CA 1
ATOM 673 C C . LYS A 1 88 ? -3.262 5.715 9.784 1.00 87.81 88 LYS A C 1
ATOM 675 O O . LYS A 1 88 ? -3.562 5.126 8.749 1.00 87.81 88 LYS A O 1
ATOM 680 N N . LEU A 1 89 ? -2.681 6.914 9.765 1.00 90.81 89 LEU A N 1
ATOM 681 C CA . LEU A 1 89 ? -2.454 7.672 8.527 1.00 90.81 89 LEU A CA 1
ATOM 682 C C . LEU A 1 89 ? -1.166 7.280 7.791 1.00 90.81 89 LEU A C 1
ATOM 684 O O . LEU A 1 89 ? -1.100 7.388 6.564 1.00 90.81 89 LEU A O 1
ATOM 688 N N . LEU A 1 90 ? -0.142 6.816 8.509 1.00 93.44 90 LEU A N 1
ATOM 689 C CA . LEU A 1 90 ? 1.154 6.463 7.928 1.00 93.44 90 LEU A CA 1
ATOM 690 C C . LEU A 1 90 ? 1.058 5.381 6.828 1.00 93.44 90 LEU A C 1
ATOM 692 O O . LEU A 1 90 ? 1.641 5.593 5.761 1.00 93.44 90 LEU A O 1
ATOM 696 N N . PRO A 1 91 ? 0.320 4.267 7.004 1.00 93.00 91 PRO A N 1
ATOM 697 C CA . PRO A 1 91 ? 0.182 3.238 5.969 1.00 93.00 91 PRO A CA 1
ATOM 698 C C . PRO A 1 91 ? -0.441 3.785 4.689 1.00 93.00 91 PRO A C 1
ATOM 700 O O . PRO A 1 91 ? 0.050 3.528 3.590 1.00 93.00 91 PRO A O 1
ATOM 703 N N . VAL A 1 92 ? -1.487 4.599 4.837 1.00 95.69 92 VAL A N 1
ATOM 704 C CA . VAL A 1 92 ? -2.183 5.245 3.721 1.00 95.69 92 VAL A CA 1
ATOM 705 C C . VAL A 1 92 ? -1.222 6.149 2.951 1.00 95.69 92 VAL A C 1
ATOM 707 O O . VAL A 1 92 ? -1.124 6.051 1.725 1.00 95.69 92 VAL A O 1
ATOM 710 N N . LEU A 1 93 ? -0.459 6.983 3.664 1.00 97.00 93 LEU A N 1
ATOM 711 C CA . LEU A 1 93 ? 0.526 7.879 3.062 1.00 97.00 93 LEU A CA 1
ATOM 712 C C . LEU A 1 93 ? 1.591 7.106 2.276 1.00 97.00 93 LEU A C 1
ATOM 714 O O . LEU A 1 93 ? 1.913 7.481 1.149 1.00 97.00 93 LEU A O 1
ATOM 718 N N . LEU A 1 94 ? 2.118 6.013 2.833 1.00 97.19 94 LEU A N 1
ATOM 719 C CA . LEU A 1 94 ? 3.110 5.181 2.151 1.00 97.19 94 LEU A CA 1
ATOM 720 C C . LEU A 1 94 ? 2.552 4.587 0.854 1.00 97.19 94 LEU A C 1
ATOM 722 O O . LEU A 1 94 ? 3.223 4.659 -0.177 1.00 97.19 94 LEU A O 1
ATOM 726 N N . PHE A 1 95 ? 1.313 4.090 0.865 1.00 96.50 95 PHE A N 1
ATOM 727 C CA . PHE A 1 95 ? 0.641 3.603 -0.342 1.00 96.50 95 PHE A CA 1
ATOM 728 C C . PHE A 1 95 ? 0.479 4.700 -1.406 1.00 96.50 95 PHE A C 1
ATOM 730 O O . PHE A 1 95 ? 0.770 4.451 -2.579 1.00 96.50 95 PHE A O 1
ATOM 737 N N . PHE A 1 96 ? 0.107 5.925 -1.020 1.00 97.44 96 PHE A N 1
ATOM 738 C CA . PHE A 1 96 ? 0.066 7.062 -1.951 1.00 97.44 96 PHE A CA 1
ATOM 739 C C . PHE A 1 96 ? 1.439 7.381 -2.540 1.00 97.44 96 PHE A C 1
ATOM 741 O O . PHE A 1 96 ? 1.565 7.581 -3.748 1.00 97.44 96 PHE A O 1
ATOM 748 N N . VAL A 1 97 ? 2.486 7.405 -1.714 1.00 97.50 97 VAL A N 1
ATOM 749 C CA . VAL A 1 97 ? 3.850 7.668 -2.185 1.00 97.50 97 VAL A CA 1
ATOM 750 C C . VAL A 1 97 ? 4.298 6.595 -3.180 1.00 97.50 97 VAL A C 1
ATOM 752 O O . VAL A 1 97 ? 4.936 6.930 -4.182 1.00 97.50 97 VAL A O 1
ATOM 755 N N . ILE A 1 98 ? 3.927 5.328 -2.972 1.00 96.31 98 ILE A N 1
ATOM 756 C CA . ILE A 1 98 ? 4.176 4.250 -3.940 1.00 96.31 98 ILE A CA 1
ATOM 757 C C . ILE A 1 98 ? 3.423 4.523 -5.252 1.00 96.31 98 ILE A C 1
ATOM 759 O O . ILE A 1 98 ? 4.045 4.497 -6.316 1.00 96.31 98 ILE A O 1
ATOM 763 N N . ALA A 1 99 ? 2.131 4.862 -5.199 1.00 96.31 99 ALA A N 1
ATOM 764 C CA . ALA A 1 99 ? 1.320 5.168 -6.384 1.00 96.31 99 ALA A CA 1
ATOM 765 C C . ALA A 1 99 ? 1.898 6.336 -7.211 1.00 96.31 99 ALA A C 1
ATOM 767 O O . ALA A 1 99 ? 2.086 6.231 -8.430 1.00 96.31 99 ALA A O 1
ATOM 768 N N . VAL A 1 100 ? 2.267 7.433 -6.543 1.00 96.31 100 VAL A N 1
ATOM 769 C CA . VAL A 1 100 ? 2.919 8.604 -7.155 1.00 96.31 100 VAL A CA 1
ATOM 770 C C . VAL A 1 100 ? 4.270 8.217 -7.757 1.00 96.31 100 VAL A C 1
ATOM 772 O O . VAL A 1 100 ? 4.578 8.571 -8.899 1.00 96.31 100 VAL A O 1
ATOM 775 N N . SER A 1 101 ? 5.066 7.434 -7.029 1.00 94.00 101 SER A N 1
ATOM 776 C CA . SER A 1 101 ? 6.384 6.987 -7.487 1.00 94.00 101 SER A CA 1
ATOM 777 C C . SER A 1 101 ? 6.304 6.141 -8.758 1.00 94.00 101 SER A C 1
ATOM 779 O O . SER A 1 101 ? 7.105 6.333 -9.678 1.00 94.00 101 SER A O 1
ATOM 781 N N . LEU A 1 102 ? 5.321 5.237 -8.835 1.00 91.75 102 LEU A N 1
ATOM 782 C CA . LEU A 1 102 ? 5.059 4.414 -10.018 1.00 91.75 102 LEU A CA 1
ATOM 783 C C . LEU A 1 102 ? 4.584 5.257 -11.208 1.00 91.75 102 LEU A C 1
ATOM 785 O O . LEU A 1 102 ? 4.992 4.998 -12.338 1.00 91.75 102 LEU A O 1
ATOM 789 N N . THR A 1 103 ? 3.787 6.295 -10.950 1.00 93.50 103 THR A N 1
ATOM 790 C CA . THR A 1 103 ? 3.259 7.198 -11.984 1.00 93.50 103 THR A CA 1
ATOM 791 C C . THR A 1 103 ? 4.369 8.020 -12.645 1.00 93.50 103 THR A C 1
ATOM 793 O O . THR A 1 103 ? 4.422 8.126 -13.869 1.00 93.50 103 THR A O 1
ATOM 796 N N . HIS A 1 104 ? 5.299 8.572 -11.860 1.00 88.19 104 HIS A N 1
ATOM 797 C CA . HIS A 1 104 ? 6.356 9.444 -12.387 1.00 88.19 104 HIS A CA 1
ATOM 798 C C . HIS A 1 104 ? 7.584 8.702 -12.938 1.00 88.19 104 HIS A C 1
ATOM 800 O O . HIS A 1 104 ? 8.388 9.315 -13.637 1.00 88.19 104 HIS A O 1
ATOM 806 N N . ASN A 1 105 ? 7.762 7.415 -12.617 1.00 77.62 105 ASN A N 1
ATOM 807 C CA . ASN A 1 105 ? 8.780 6.485 -13.145 1.00 77.62 105 ASN A CA 1
ATOM 808 C C . ASN A 1 105 ? 10.235 7.020 -13.282 1.00 77.62 105 ASN A C 1
ATOM 810 O O . ASN A 1 105 ? 11.046 6.477 -14.033 1.00 77.62 105 ASN A O 1
ATOM 814 N N . GLY A 1 106 ? 10.609 8.072 -12.551 1.00 84.00 106 GLY A N 1
ATOM 815 C CA . GLY A 1 106 ? 11.958 8.643 -12.562 1.00 84.00 106 GLY A CA 1
ATOM 816 C C . GLY A 1 106 ? 12.932 7.879 -11.658 1.00 84.00 106 GLY A C 1
ATOM 817 O O . GLY A 1 106 ? 12.528 7.256 -10.678 1.00 84.00 106 GLY A O 1
ATOM 818 N N . ARG A 1 107 ? 14.248 7.982 -11.910 1.00 84.69 107 ARG A N 1
ATOM 819 C CA . ARG A 1 107 ? 15.289 7.295 -11.104 1.00 84.69 107 ARG A CA 1
ATOM 820 C C . ARG A 1 107 ? 15.193 7.602 -9.604 1.00 84.69 107 ARG A C 1
ATOM 822 O O . ARG A 1 107 ? 15.399 6.710 -8.787 1.00 84.69 107 ARG A O 1
ATOM 829 N N . ARG A 1 108 ? 14.906 8.858 -9.241 1.00 88.94 108 ARG A N 1
ATOM 830 C CA . ARG A 1 108 ? 14.725 9.273 -7.837 1.00 88.94 108 ARG A CA 1
ATOM 831 C C . ARG A 1 108 ? 13.415 8.731 -7.263 1.00 88.94 108 ARG A C 1
ATOM 833 O O . ARG A 1 108 ? 13.437 8.152 -6.185 1.00 88.94 108 ARG A O 1
ATOM 840 N N . MET A 1 109 ? 12.323 8.817 -8.023 1.00 92.19 109 MET A N 1
ATOM 841 C CA . MET A 1 109 ? 11.012 8.309 -7.609 1.00 92.19 109 MET A CA 1
ATOM 842 C C . MET A 1 109 ? 11.001 6.794 -7.414 1.00 92.19 109 MET A C 1
ATOM 844 O O . MET A 1 109 ? 10.379 6.313 -6.481 1.00 92.19 109 MET A O 1
ATOM 848 N N . ARG A 1 110 ? 11.773 6.026 -8.190 1.00 89.81 110 ARG A N 1
ATOM 849 C CA . ARG A 1 110 ? 11.918 4.584 -7.939 1.00 89.81 110 ARG A CA 1
ATOM 850 C C . ARG A 1 110 ? 12.577 4.257 -6.603 1.00 89.81 110 ARG A C 1
ATOM 852 O O . ARG A 1 110 ? 12.192 3.278 -5.978 1.00 89.81 110 ARG A O 1
ATOM 859 N N . LYS A 1 111 ? 13.546 5.066 -6.153 1.00 91.81 111 LYS A N 1
ATOM 860 C CA . LYS A 1 111 ? 14.120 4.905 -4.808 1.00 91.81 111 LYS A CA 1
ATOM 861 C C . LYS A 1 111 ? 13.081 5.216 -3.738 1.00 91.81 111 LYS A C 1
ATOM 863 O O . LYS A 1 111 ? 12.950 4.443 -2.802 1.00 91.81 111 LYS A O 1
ATOM 868 N N . VAL A 1 112 ? 12.343 6.315 -3.905 1.00 95.44 112 VAL A N 1
ATOM 869 C CA . VAL A 1 112 ? 11.275 6.722 -2.980 1.00 95.44 112 VAL A CA 1
ATOM 870 C C . VAL A 1 112 ? 10.207 5.632 -2.888 1.00 95.44 112 VAL A C 1
ATOM 872 O O . VAL A 1 112 ? 9.972 5.119 -1.803 1.00 95.44 112 VAL A O 1
ATOM 875 N N . GLY A 1 113 ? 9.659 5.187 -4.021 1.00 94.12 113 GLY A N 1
ATOM 876 C CA . GLY A 1 113 ? 8.682 4.101 -4.072 1.00 94.12 113 GLY A CA 1
ATOM 877 C C . GLY A 1 113 ? 9.209 2.796 -3.476 1.00 94.12 113 GLY A C 1
ATOM 878 O O . GLY A 1 113 ? 8.494 2.151 -2.722 1.00 94.12 113 GLY A O 1
ATOM 879 N N . GLY A 1 114 ? 10.469 2.436 -3.742 1.00 94.50 114 GLY A N 1
ATOM 880 C CA . GLY A 1 114 ? 11.100 1.257 -3.142 1.00 94.50 114 GLY A CA 1
ATOM 881 C C . GLY A 1 114 ? 11.251 1.352 -1.621 1.00 94.50 114 GLY A C 1
ATOM 882 O O . GLY A 1 114 ? 10.955 0.387 -0.923 1.00 94.50 114 GLY A O 1
ATOM 883 N N . ILE A 1 115 ? 11.658 2.510 -1.091 1.00 96.44 115 ILE A N 1
ATOM 884 C CA . ILE A 1 115 ? 11.752 2.745 0.359 1.00 96.44 115 ILE A CA 1
ATOM 885 C C . ILE A 1 115 ? 10.360 2.708 0.994 1.00 96.44 115 ILE A C 1
ATOM 887 O O . ILE A 1 115 ? 10.171 2.036 2.003 1.00 96.44 115 ILE A O 1
ATOM 891 N N . SER A 1 116 ? 9.372 3.376 0.398 1.00 96.88 116 SER A N 1
ATOM 892 C CA . SER A 1 116 ? 7.996 3.361 0.902 1.00 96.88 116 SER A CA 1
ATOM 893 C C . SER A 1 116 ? 7.402 1.955 0.904 1.00 96.88 116 SER A C 1
ATOM 895 O O . SER A 1 116 ? 6.725 1.577 1.858 1.00 96.88 116 SER A O 1
ATOM 897 N N . LEU A 1 117 ? 7.701 1.156 -0.120 1.00 96.19 117 LEU A N 1
ATOM 898 C CA . LEU A 1 117 ? 7.298 -0.243 -0.201 1.00 96.19 117 LEU A CA 1
ATOM 899 C C . LEU A 1 117 ? 7.964 -1.099 0.885 1.00 96.19 117 LEU A C 1
ATOM 901 O O . LEU A 1 117 ? 7.284 -1.877 1.549 1.00 96.19 117 LEU A O 1
ATOM 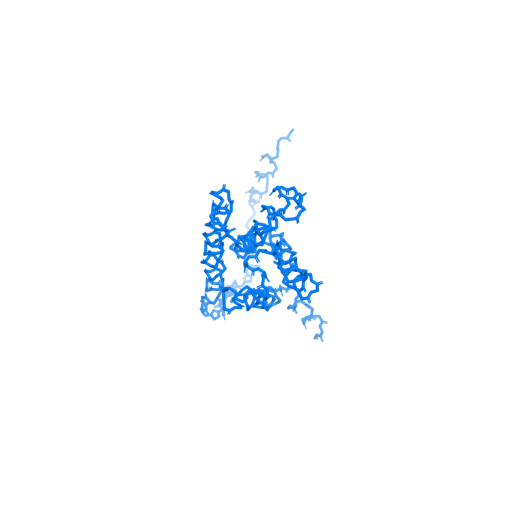905 N N . LEU A 1 118 ? 9.269 -0.916 1.117 1.00 96.50 118 LEU A N 1
ATOM 906 C CA . LEU A 1 118 ? 9.992 -1.573 2.211 1.00 96.50 118 LEU A CA 1
ATOM 907 C C . LEU A 1 118 ? 9.379 -1.231 3.572 1.00 96.50 118 LEU A C 1
ATOM 909 O O . LEU A 1 118 ? 9.090 -2.134 4.352 1.00 96.50 118 LEU A O 1
ATOM 913 N N . LEU A 1 119 ? 9.129 0.052 3.841 1.00 96.62 119 LEU A N 1
ATOM 914 C CA . LEU A 1 119 ? 8.484 0.498 5.078 1.00 96.62 119 LEU A CA 1
ATOM 915 C C . LEU A 1 119 ? 7.078 -0.086 5.233 1.00 96.62 119 LEU A C 1
ATOM 917 O O . LEU A 1 119 ? 6.696 -0.457 6.337 1.00 96.62 119 LEU A O 1
ATOM 921 N N . THR A 1 120 ? 6.330 -0.212 4.136 1.00 95.44 120 THR A N 1
ATOM 922 C CA . THR A 1 120 ? 4.993 -0.821 4.141 1.00 95.44 120 THR A CA 1
ATOM 923 C C . THR A 1 120 ? 5.053 -2.294 4.534 1.00 95.44 120 THR A C 1
ATOM 925 O O . THR A 1 120 ? 4.274 -2.730 5.377 1.00 95.44 120 THR A O 1
ATOM 928 N N . VAL A 1 121 ? 6.002 -3.057 3.984 1.00 95.00 121 VAL A N 1
ATOM 929 C CA . VAL A 1 121 ? 6.185 -4.470 4.353 1.00 95.00 121 VAL A CA 1
ATOM 930 C C . VAL A 1 121 ? 6.664 -4.621 5.792 1.00 95.00 121 VAL A C 1
ATOM 932 O O . VAL A 1 121 ? 6.146 -5.470 6.510 1.00 95.00 121 VAL A O 1
ATOM 935 N N . LEU A 1 122 ? 7.598 -3.783 6.249 1.00 93.69 122 LEU A N 1
ATOM 936 C CA . LEU A 1 122 ? 8.017 -3.781 7.653 1.00 93.69 122 LEU A CA 1
ATOM 937 C C . LEU A 1 122 ? 6.850 -3.441 8.590 1.00 93.69 122 LEU A C 1
ATOM 939 O O . LEU A 1 122 ? 6.688 -4.092 9.618 1.00 93.69 122 LEU A O 1
ATOM 943 N N . GLY A 1 123 ? 6.014 -2.471 8.214 1.00 91.50 123 GLY A N 1
ATOM 944 C CA . GLY A 1 123 ? 4.790 -2.119 8.929 1.00 91.50 123 GLY A CA 1
ATOM 945 C C . GLY A 1 123 ? 3.820 -3.294 9.032 1.00 91.50 123 GLY A C 1
ATOM 946 O O . GLY A 1 123 ? 3.401 -3.635 10.136 1.00 91.50 123 GLY A O 1
ATOM 947 N N . LEU A 1 124 ? 3.546 -3.979 7.918 1.00 91.81 124 LEU A N 1
ATOM 948 C CA . LEU A 1 124 ? 2.738 -5.204 7.896 1.00 91.81 124 LEU A CA 1
ATOM 949 C C . LEU A 1 124 ? 3.313 -6.275 8.830 1.00 91.81 124 LEU A C 1
ATOM 951 O O . LEU A 1 124 ? 2.614 -6.749 9.721 1.00 91.81 124 LEU A O 1
ATOM 955 N N . LEU A 1 125 ? 4.597 -6.612 8.690 1.00 92.12 125 LEU A N 1
ATOM 956 C CA . LEU A 1 125 ? 5.248 -7.635 9.514 1.00 92.12 125 LEU A CA 1
ATOM 957 C C . LEU A 1 125 ? 5.277 -7.267 11.001 1.00 92.12 125 LEU A C 1
ATOM 959 O O . LEU A 1 125 ? 5.184 -8.152 11.847 1.00 92.12 125 LEU A O 1
ATOM 963 N N . SER A 1 126 ? 5.354 -5.976 11.336 1.00 88.56 126 SER A N 1
ATOM 964 C CA . SER A 1 126 ? 5.342 -5.526 12.731 1.00 88.56 126 SER A CA 1
ATOM 965 C C . SER A 1 126 ? 4.045 -5.880 13.466 1.00 88.56 126 SER A C 1
ATOM 967 O O . SER A 1 126 ? 4.071 -6.037 14.685 1.00 88.56 126 SER A O 1
ATOM 969 N N . THR A 1 127 ? 2.933 -6.067 12.744 1.00 86.88 127 THR A N 1
ATOM 970 C CA . THR A 1 127 ? 1.646 -6.472 13.338 1.00 86.88 127 THR A CA 1
ATOM 971 C C . THR A 1 127 ? 1.621 -7.924 13.804 1.00 86.88 127 THR A C 1
ATOM 973 O O . THR A 1 127 ? 0.784 -8.272 14.621 1.00 86.88 127 THR A O 1
ATOM 976 N N . LEU A 1 128 ? 2.571 -8.759 13.367 1.00 86.19 128 LEU A N 1
ATOM 977 C CA . LEU A 1 128 ? 2.678 -10.152 13.815 1.00 86.19 128 LEU A CA 1
ATOM 978 C C . LEU A 1 128 ? 3.225 -10.289 15.243 1.00 86.19 128 LEU A C 1
ATOM 980 O O . LEU A 1 128 ? 3.127 -11.357 15.839 1.00 86.19 128 LEU A O 1
ATOM 984 N N . ILE A 1 129 ? 3.848 -9.232 15.768 1.00 83.00 129 ILE A N 1
ATOM 985 C CA . ILE A 1 129 ? 4.557 -9.237 17.057 1.00 83.00 129 ILE A CA 1
ATOM 986 C C . ILE A 1 129 ? 4.075 -8.140 18.017 1.00 83.00 129 ILE A C 1
ATOM 988 O O . ILE A 1 129 ? 4.590 -8.036 19.128 1.00 83.00 129 ILE A O 1
ATOM 992 N N . ARG A 1 130 ? 3.133 -7.287 17.596 1.00 73.00 130 ARG A N 1
ATOM 993 C CA . ARG A 1 130 ? 2.616 -6.155 18.381 1.00 73.00 130 ARG A CA 1
ATOM 994 C C . ARG A 1 130 ? 1.129 -6.316 18.666 1.00 73.00 130 ARG A C 1
ATOM 996 O O . ARG A 1 130 ? 0.400 -6.849 17.842 1.00 73.00 130 ARG A O 1
ATOM 1003 N N . ASP A 1 131 ? 0.707 -5.793 19.816 1.00 65.94 131 ASP A N 1
ATOM 1004 C CA . ASP A 1 131 ? -0.688 -5.825 20.257 1.00 65.94 131 ASP A CA 1
ATOM 1005 C C . ASP A 1 131 ? -1.596 -5.003 19.319 1.00 65.94 131 ASP A C 1
ATOM 1007 O O . ASP A 1 131 ? -1.268 -3.881 18.912 1.00 65.94 131 ASP A O 1
ATOM 1011 N N . GLU A 1 132 ? -2.743 -5.582 18.966 1.00 64.81 132 GLU A N 1
ATOM 1012 C CA . GLU A 1 132 ? -3.612 -5.165 17.857 1.00 64.81 132 GLU A CA 1
ATOM 1013 C C . GLU A 1 132 ? -4.306 -3.819 18.095 1.00 64.81 132 GLU A C 1
ATOM 1015 O O . GLU A 1 132 ? -4.716 -3.140 17.151 1.00 64.81 132 GLU A O 1
ATOM 1020 N N . LYS A 1 133 ? -4.411 -3.398 19.358 1.00 60.72 133 LYS A N 1
ATOM 1021 C CA . LYS A 1 133 ? -5.282 -2.295 19.792 1.00 60.72 133 LYS A CA 1
ATOM 1022 C C . LYS A 1 133 ? -4.936 -0.929 19.195 1.00 60.72 133 LYS A C 1
ATOM 1024 O O . LYS A 1 133 ? -5.771 -0.034 19.220 1.00 60.72 133 LYS A O 1
ATOM 1029 N N . THR A 1 134 ? -3.732 -0.751 18.651 1.00 63.84 134 THR A N 1
ATOM 1030 C CA . THR A 1 134 ? -3.275 0.524 18.060 1.00 63.84 134 THR A CA 1
ATOM 1031 C C . THR A 1 134 ? -2.942 0.431 16.572 1.00 63.84 134 THR A C 1
ATOM 1033 O O . THR A 1 134 ? -2.500 1.416 15.974 1.00 63.84 134 THR A O 1
ATOM 1036 N N . ALA A 1 135 ? -3.147 -0.731 15.951 1.00 70.88 135 ALA A N 1
ATOM 1037 C CA . ALA A 1 135 ? -2.791 -0.932 14.557 1.00 70.88 135 ALA A CA 1
ATOM 1038 C C . ALA A 1 135 ? -3.798 -0.258 13.607 1.00 70.88 135 ALA A C 1
ATOM 1040 O O . ALA A 1 135 ? -5.013 -0.270 13.810 1.00 70.88 135 ALA A O 1
ATOM 1041 N N . SER A 1 136 ? -3.272 0.327 12.530 1.00 82.19 136 SER A N 1
ATOM 1042 C CA . SER A 1 136 ? -4.059 0.724 11.359 1.00 82.19 136 SER A CA 1
ATOM 1043 C C . SER A 1 136 ? -4.810 -0.479 10.796 1.00 82.19 136 SER A C 1
ATOM 1045 O O . SER A 1 136 ? -4.212 -1.540 10.651 1.00 82.19 136 SER A O 1
ATOM 1047 N N . LEU A 1 137 ? -6.064 -0.299 10.380 1.00 84.00 137 LEU A N 1
ATOM 1048 C CA . LEU A 1 137 ? -6.855 -1.288 9.638 1.00 84.00 137 LEU A CA 1
ATOM 1049 C C . LEU A 1 137 ? -6.115 -1.801 8.392 1.00 84.00 137 LEU A C 1
ATOM 1051 O O . LEU A 1 137 ? -6.272 -2.953 8.001 1.00 84.00 137 LEU A O 1
ATOM 1055 N N . VAL A 1 138 ? -5.301 -0.951 7.758 1.00 89.75 138 VAL A N 1
ATOM 1056 C CA . VAL A 1 138 ? -4.534 -1.297 6.549 1.00 89.75 138 VAL A CA 1
ATOM 1057 C C . VAL A 1 138 ? -3.445 -2.325 6.846 1.00 89.75 138 VAL A C 1
ATOM 1059 O O . VAL A 1 138 ? -3.138 -3.156 5.996 1.00 89.75 138 VAL A O 1
ATOM 1062 N N . TRP A 1 139 ? -2.841 -2.282 8.031 1.00 91.25 139 TRP A N 1
ATOM 1063 C CA . TRP A 1 139 ? -1.789 -3.227 8.414 1.00 91.25 139 TRP A CA 1
ATOM 1064 C C . TRP A 1 139 ? -2.265 -4.320 9.360 1.00 91.25 139 TRP A C 1
ATOM 1066 O O . TRP A 1 139 ? -1.637 -5.376 9.391 1.00 91.25 139 TRP A O 1
ATOM 1076 N N . LEU A 1 140 ? -3.361 -4.095 10.086 1.00 89.75 140 LEU A N 1
ATOM 1077 C CA . LEU A 1 140 ? -3.914 -5.002 11.084 1.00 89.75 140 LEU A CA 1
ATOM 1078 C C . LEU A 1 140 ? -4.045 -6.413 10.508 1.00 89.75 140 LEU A C 1
ATOM 1080 O O . LEU A 1 140 ? -4.695 -6.624 9.476 1.00 89.75 140 LEU A O 1
ATOM 1084 N N . ASN A 1 141 ? -3.410 -7.379 11.175 1.00 87.94 141 ASN A N 1
ATOM 1085 C CA . ASN A 1 141 ? -3.388 -8.776 10.750 1.00 87.94 141 ASN A CA 1
ATOM 1086 C C . ASN A 1 141 ? -2.989 -8.928 9.271 1.00 87.94 141 ASN A C 1
ATOM 1088 O O . ASN A 1 141 ? -3.702 -9.540 8.475 1.00 87.94 141 ASN A O 1
ATOM 1092 N N . LEU A 1 142 ? -1.868 -8.303 8.887 1.00 90.25 142 LEU A N 1
ATOM 1093 C CA . LEU A 1 142 ? -1.343 -8.247 7.513 1.00 90.25 142 LEU A CA 1
ATOM 1094 C C . LEU A 1 142 ? -2.306 -7.623 6.481 1.00 90.25 142 LEU A C 1
ATOM 1096 O O . LEU A 1 142 ? -2.215 -7.900 5.282 1.00 90.25 142 LEU A O 1
ATOM 1100 N N . GLY A 1 143 ? -3.227 -6.770 6.929 1.00 90.06 143 GLY A N 1
ATOM 1101 C CA . GLY A 1 143 ? -4.251 -6.160 6.080 1.00 90.06 143 GLY A CA 1
ATOM 1102 C C . GLY A 1 143 ? -5.473 -7.052 5.856 1.00 90.06 143 GLY A C 1
ATOM 1103 O O . GLY A 1 143 ? -6.138 -6.940 4.823 1.00 90.06 143 GLY A O 1
ATOM 1104 N N . SER A 1 144 ? -5.779 -7.940 6.803 1.00 90.69 144 SER A N 1
ATOM 1105 C CA . SER A 1 144 ? -6.961 -8.815 6.766 1.00 90.69 144 SER A CA 1
ATOM 1106 C C . SER A 1 144 ? -8.277 -8.047 6.573 1.00 90.69 144 SER A C 1
ATOM 1108 O O . SER A 1 144 ? -9.147 -8.509 5.837 1.00 90.69 144 SER A O 1
ATOM 1110 N N . SER A 1 145 ? -8.393 -6.833 7.128 1.00 90.25 145 SER A N 1
ATOM 1111 C CA . SER A 1 145 ? -9.560 -5.952 6.961 1.00 90.25 145 SER A CA 1
ATOM 1112 C C . SER A 1 145 ? -9.831 -5.557 5.504 1.00 90.25 145 SER A C 1
ATOM 1114 O O . SER A 1 145 ? -10.933 -5.126 5.178 1.00 90.25 145 SER A O 1
ATOM 1116 N N . PHE A 1 146 ? -8.843 -5.732 4.624 1.00 92.56 146 PHE A N 1
ATOM 1117 C CA . PHE A 1 146 ? -8.929 -5.481 3.188 1.00 92.56 146 PHE A CA 1
ATOM 1118 C C . PHE A 1 146 ? -8.617 -6.742 2.377 1.00 92.56 146 PHE A C 1
ATOM 1120 O O . PHE A 1 146 ? -8.014 -6.655 1.310 1.00 92.56 146 PHE A O 1
ATOM 1127 N N . TYR A 1 147 ? -8.983 -7.926 2.876 1.00 94.56 147 TYR A N 1
ATOM 1128 C CA . TYR A 1 147 ? -8.778 -9.200 2.173 1.00 94.56 147 TYR A CA 1
ATOM 1129 C C . TYR A 1 147 ? -7.307 -9.452 1.793 1.00 94.56 147 TYR A C 1
ATOM 1131 O O . TYR A 1 147 ? -7.013 -9.977 0.720 1.00 94.56 147 TYR A O 1
ATOM 1139 N N . TYR A 1 148 ? -6.370 -9.035 2.655 1.00 94.31 148 TYR A N 1
ATOM 1140 C CA . TYR A 1 148 ? -4.919 -9.125 2.437 1.00 94.31 148 TYR A CA 1
ATOM 1141 C C . TYR A 1 148 ? -4.403 -8.347 1.215 1.00 94.31 148 TYR A C 1
ATOM 1143 O O . TYR A 1 148 ? -3.246 -8.501 0.813 1.00 94.31 148 TYR A O 1
ATOM 1151 N N . LEU A 1 149 ? -5.215 -7.453 0.645 1.00 95.25 149 LEU A N 1
ATOM 1152 C CA . LEU A 1 149 ? -4.833 -6.606 -0.481 1.00 95.25 149 LEU A CA 1
ATOM 1153 C C . LEU A 1 149 ? -3.575 -5.756 -0.205 1.00 95.25 149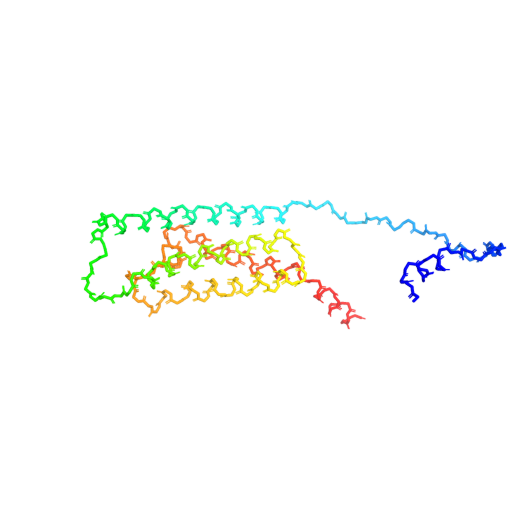 LEU A C 1
ATOM 1155 O O . LEU A 1 149 ? -2.733 -5.668 -1.103 1.00 95.25 149 LEU A O 1
ATOM 1159 N N . PRO A 1 150 ? -3.356 -5.192 1.003 1.00 95.06 150 PRO A N 1
ATOM 1160 C CA . PRO A 1 150 ? -2.123 -4.475 1.324 1.00 95.06 150 PRO A CA 1
ATOM 1161 C C . PRO A 1 150 ? -0.873 -5.352 1.175 1.00 95.06 150 PRO A C 1
ATOM 1163 O O . PRO A 1 150 ? 0.139 -4.906 0.628 1.00 95.06 150 PRO A O 1
ATOM 1166 N N . LEU A 1 151 ? -0.950 -6.615 1.596 1.00 95.62 151 LEU A N 1
ATOM 1167 C CA . LEU A 1 151 ? 0.143 -7.575 1.470 1.00 95.62 151 LEU A CA 1
ATOM 1168 C C . LEU A 1 151 ? 0.372 -7.954 0.002 1.00 95.62 151 LEU A C 1
ATOM 1170 O O . LEU A 1 151 ? 1.495 -7.851 -0.495 1.00 95.62 151 LEU A O 1
ATOM 1174 N N . ILE A 1 152 ? -0.699 -8.312 -0.712 1.00 96.56 152 ILE A N 1
ATOM 1175 C CA . ILE A 1 152 ? -0.648 -8.713 -2.126 1.00 96.56 152 ILE A CA 1
ATOM 1176 C C . ILE A 1 152 ? -0.059 -7.591 -2.984 1.00 96.56 152 ILE A C 1
ATOM 1178 O O . ILE A 1 152 ? 0.877 -7.820 -3.752 1.00 96.56 152 ILE A O 1
ATOM 1182 N N . LEU A 1 153 ? -0.558 -6.361 -2.834 1.00 96.44 153 LEU A N 1
ATOM 1183 C CA . LEU A 1 153 ? -0.043 -5.209 -3.571 1.00 96.44 153 LEU A CA 1
ATOM 1184 C C . LEU A 1 153 ? 1.408 -4.911 -3.221 1.00 96.44 153 LEU A C 1
ATOM 1186 O O . LEU A 1 153 ? 2.171 -4.550 -4.114 1.00 96.44 153 LE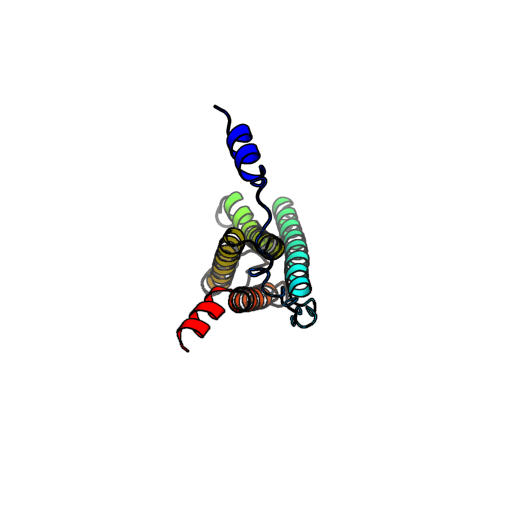U A O 1
ATOM 1190 N N . SER A 1 154 ? 1.819 -5.102 -1.967 1.00 95.88 154 SER A N 1
ATOM 1191 C CA . SER A 1 154 ? 3.223 -4.933 -1.593 1.00 95.88 154 SER A CA 1
ATOM 1192 C C . SER A 1 154 ? 4.121 -5.915 -2.354 1.00 95.88 154 SER A C 1
ATOM 1194 O O . SER A 1 154 ? 5.132 -5.512 -2.935 1.00 95.88 154 SER A O 1
ATOM 1196 N N . CYS A 1 155 ? 3.720 -7.186 -2.450 1.00 95.50 155 CYS A N 1
ATOM 1197 C CA . CYS A 1 155 ? 4.424 -8.188 -3.254 1.00 95.50 155 CYS A CA 1
ATOM 1198 C C . CYS A 1 155 ? 4.454 -7.813 -4.744 1.00 95.50 155 CYS A C 1
ATOM 1200 O O . CYS A 1 155 ? 5.520 -7.836 -5.364 1.00 95.50 155 CYS A O 1
ATOM 1202 N N . VAL A 1 156 ? 3.312 -7.409 -5.312 1.00 95.12 156 VAL A N 1
ATOM 1203 C CA . VAL A 1 156 ? 3.216 -6.961 -6.713 1.00 95.12 156 VAL A CA 1
ATOM 1204 C C . VAL A 1 156 ? 4.136 -5.767 -6.967 1.00 95.12 156 VAL A C 1
ATOM 1206 O O . VAL A 1 156 ? 4.867 -5.756 -7.955 1.00 95.12 156 VAL A O 1
ATOM 1209 N N . GLY A 1 157 ? 4.161 -4.787 -6.062 1.00 92.69 157 GLY A N 1
ATOM 1210 C CA . GLY A 1 157 ? 5.044 -3.627 -6.137 1.00 92.69 157 GLY A CA 1
ATOM 1211 C C . GLY A 1 157 ? 6.522 -4.017 -6.146 1.00 92.69 157 GLY A C 1
ATOM 1212 O O . GLY A 1 157 ? 7.293 -3.462 -6.930 1.00 92.69 157 GLY A O 1
ATOM 1213 N N . PHE A 1 158 ? 6.916 -5.010 -5.342 1.00 92.62 158 PHE A N 1
ATOM 1214 C CA . PHE A 1 158 ? 8.299 -5.492 -5.288 1.00 92.62 158 PHE A CA 1
ATOM 1215 C C . PHE A 1 158 ? 8.702 -6.136 -6.605 1.00 92.62 158 PHE A C 1
ATOM 1217 O O . PHE A 1 158 ? 9.720 -5.761 -7.192 1.00 92.62 158 PHE A O 1
ATOM 1224 N N . VAL A 1 159 ? 7.873 -7.057 -7.100 1.00 91.62 159 VAL A N 1
ATOM 1225 C CA . VAL A 1 159 ? 8.083 -7.720 -8.391 1.00 91.62 159 VAL A CA 1
ATOM 1226 C C . VAL A 1 159 ? 8.143 -6.686 -9.514 1.00 91.62 159 VAL A C 1
ATOM 1228 O O . VAL A 1 159 ? 9.021 -6.757 -10.373 1.00 91.62 159 VAL A O 1
ATOM 1231 N N . TRP A 1 160 ? 7.271 -5.679 -9.484 1.00 91.00 160 TRP A N 1
ATOM 1232 C CA . TRP A 1 160 ? 7.219 -4.632 -10.498 1.00 91.00 160 TRP A CA 1
ATOM 1233 C C . TRP A 1 160 ? 8.468 -3.741 -10.504 1.00 91.00 160 TRP A C 1
ATOM 1235 O O . TRP A 1 160 ? 9.067 -3.487 -11.557 1.00 91.00 160 TRP A O 1
ATOM 1245 N N . LEU A 1 161 ? 8.905 -3.271 -9.334 1.00 88.62 161 LEU A N 1
ATOM 1246 C CA . LEU A 1 161 ? 10.123 -2.466 -9.205 1.00 88.62 161 LEU A CA 1
ATOM 1247 C C . LEU A 1 161 ? 11.375 -3.273 -9.565 1.00 88.62 161 LEU A C 1
ATOM 1249 O O . LEU A 1 161 ? 12.286 -2.730 -10.193 1.00 88.62 161 LEU A O 1
ATOM 1253 N N . TRP A 1 162 ? 11.400 -4.564 -9.227 1.00 85.62 162 TRP A N 1
ATOM 1254 C CA . TRP A 1 162 ? 12.471 -5.479 -9.608 1.00 85.62 162 TRP A CA 1
ATOM 1255 C C . TRP A 1 162 ? 12.535 -5.678 -11.123 1.00 85.62 162 TRP A C 1
ATOM 1257 O O . TRP A 1 162 ? 13.585 -5.483 -11.738 1.00 85.62 162 TRP A O 1
ATOM 1267 N N . TRP A 1 163 ? 11.405 -6.022 -11.745 1.00 84.25 163 TRP A N 1
ATOM 1268 C CA . TRP A 1 163 ? 11.342 -6.310 -13.175 1.00 84.25 163 TRP A CA 1
ATOM 1269 C C . TRP A 1 163 ? 11.654 -5.082 -14.029 1.00 84.25 163 TRP A C 1
ATOM 1271 O O . TRP A 1 163 ? 12.341 -5.184 -15.042 1.00 84.25 163 TRP A O 1
ATOM 1281 N N . SER A 1 164 ? 11.216 -3.904 -13.592 1.00 78.75 164 SER A N 1
ATOM 1282 C CA . SER A 1 164 ? 11.427 -2.662 -14.332 1.00 78.75 164 SER A CA 1
ATOM 1283 C C . SER A 1 164 ? 12.846 -2.085 -14.211 1.00 78.75 164 SER A C 1
ATOM 1285 O O . SER A 1 164 ? 13.130 -1.076 -14.864 1.00 78.75 164 SER A O 1
ATOM 1287 N N . ASN A 1 165 ? 13.744 -2.656 -13.394 1.00 77.69 165 ASN A N 1
ATOM 1288 C CA . ASN A 1 165 ? 15.070 -2.097 -13.109 1.00 77.69 165 ASN A CA 1
ATOM 1289 C C . ASN A 1 165 ? 16.044 -2.211 -14.312 1.00 77.69 165 ASN A C 1
ATOM 1291 O O . ASN A 1 165 ? 16.468 -3.315 -14.651 1.00 77.69 165 ASN A O 1
ATOM 1295 N N . PRO A 1 166 ? 16.469 -1.089 -14.936 1.00 64.38 166 PRO A N 1
ATOM 1296 C CA . PRO A 1 166 ? 17.267 -1.110 -16.167 1.00 64.38 166 PRO A CA 1
ATOM 1297 C C . PRO A 1 166 ? 18.702 -1.612 -15.971 1.00 64.38 166 PRO A C 1
ATOM 1299 O O . PRO A 1 166 ? 19.315 -2.080 -16.925 1.00 64.38 166 PRO A O 1
ATOM 1302 N N . ARG A 1 167 ? 19.245 -1.543 -14.746 1.00 65.00 167 ARG A N 1
ATOM 1303 C CA . ARG A 1 167 ? 20.618 -1.998 -14.450 1.00 65.00 167 ARG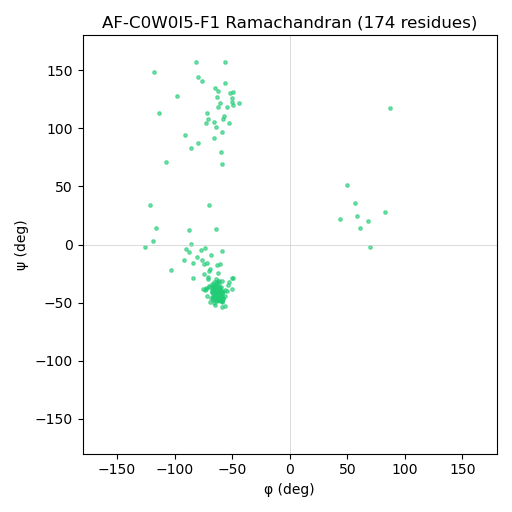 A CA 1
ATOM 1304 C C . ARG A 1 167 ? 20.814 -3.487 -14.712 1.00 65.00 167 ARG A C 1
ATOM 1306 O O . ARG A 1 167 ? 21.876 -3.883 -15.166 1.00 65.00 167 ARG A O 1
ATOM 1313 N N . ARG A 1 168 ? 19.752 -4.276 -14.534 1.00 62.69 168 ARG A N 1
ATOM 1314 C CA . ARG A 1 168 ? 19.758 -5.718 -14.783 1.00 62.69 168 ARG A CA 1
ATOM 1315 C C . ARG A 1 168 ? 20.115 -6.062 -16.233 1.00 62.69 168 ARG A C 1
ATOM 1317 O O . ARG A 1 168 ? 20.704 -7.103 -16.475 1.00 62.69 168 ARG A O 1
ATOM 1324 N N . ILE A 1 169 ? 19.760 -5.209 -17.194 1.00 61.72 169 ILE A N 1
ATOM 1325 C CA . ILE A 1 169 ? 20.052 -5.447 -18.616 1.00 61.72 169 ILE A CA 1
ATOM 1326 C C . ILE A 1 169 ? 21.540 -5.220 -18.899 1.00 61.72 169 ILE A C 1
ATOM 1328 O O . ILE A 1 169 ? 22.138 -5.990 -19.639 1.00 61.72 169 ILE A O 1
ATOM 1332 N N . VAL A 1 170 ? 22.136 -4.199 -18.279 1.00 62.59 170 VAL A N 1
ATOM 1333 C CA . VAL A 1 170 ? 23.568 -3.894 -18.423 1.00 62.59 170 VAL A CA 1
ATOM 1334 C C . VAL A 1 170 ? 24.412 -4.986 -17.768 1.00 62.59 170 VAL A C 1
ATOM 1336 O O . VAL A 1 170 ? 25.297 -5.524 -18.413 1.00 62.59 170 VAL A O 1
ATOM 1339 N N . GLU A 1 171 ? 24.061 -5.412 -16.554 1.00 66.44 171 GLU A N 1
ATOM 1340 C CA . GLU A 1 171 ? 24.746 -6.516 -15.860 1.00 66.44 171 GLU A CA 1
ATOM 1341 C C . GLU A 1 171 ? 24.604 -7.866 -16.586 1.00 66.44 171 GLU A C 1
ATOM 1343 O O . GLU A 1 171 ? 25.476 -8.723 -16.477 1.00 66.44 171 GLU A O 1
ATOM 1348 N N . LEU A 1 172 ? 23.502 -8.088 -17.314 1.00 61.56 172 LEU A N 1
ATOM 1349 C CA . LEU A 1 172 ? 23.361 -9.256 -18.186 1.00 61.56 172 LEU A CA 1
ATOM 1350 C C . LEU A 1 172 ? 24.227 -9.123 -19.440 1.00 61.56 172 LEU A C 1
ATOM 1352 O O . LEU A 1 172 ? 24.810 -10.114 -19.850 1.00 61.56 172 LEU A O 1
ATOM 1356 N N . ALA A 1 173 ? 24.332 -7.927 -20.021 1.00 64.19 173 ALA A N 1
ATOM 1357 C CA . ALA A 1 173 ? 25.169 -7.670 -21.190 1.00 64.19 173 ALA A CA 1
ATOM 1358 C C . ALA A 1 173 ? 26.676 -7.713 -20.878 1.00 64.19 173 ALA A C 1
ATOM 1360 O O . ALA A 1 173 ? 27.447 -8.052 -21.758 1.00 64.19 173 ALA A O 1
ATOM 1361 N N . GLU A 1 174 ? 27.089 -7.410 -19.645 1.00 71.62 174 GLU A N 1
ATOM 1362 C CA . GLU A 1 174 ? 28.486 -7.516 -19.184 1.00 71.62 174 GLU A CA 1
ATOM 1363 C C . GLU A 1 174 ? 28.927 -8.962 -18.896 1.00 71.62 174 GLU A C 1
ATOM 1365 O O . GLU A 1 174 ? 30.115 -9.223 -18.720 1.00 71.62 174 GLU A O 1
ATOM 1370 N N . LYS A 1 175 ? 27.984 -9.909 -18.817 1.00 63.25 175 LYS A N 1
ATOM 1371 C CA . LYS A 1 175 ? 28.270 -11.339 -18.609 1.00 63.25 175 LYS A CA 1
ATOM 1372 C C . LYS A 1 175 ? 28.461 -12.126 -19.911 1.00 63.25 175 LYS A C 1
ATOM 1374 O O . LYS A 1 175 ? 28.753 -13.319 -19.829 1.00 63.25 175 LYS A O 1
ATOM 1379 N N . PHE A 1 176 ? 28.278 -11.490 -21.067 1.00 52.53 176 PHE A N 1
ATOM 1380 C CA . PHE A 1 176 ? 28.487 -12.062 -22.401 1.00 52.53 176 PHE A CA 1
ATOM 1381 C C . PHE A 1 176 ? 29.615 -11.322 -23.119 1.00 52.53 176 PHE A C 1
ATOM 1383 O O . PHE A 1 176 ? 30.264 -11.969 -23.968 1.00 52.53 176 PHE A O 1
#